Protein AF-A0A947A0Z6-F1 (afdb_monomer_lite)

Sequence (98 aa):
VEKSEKVKTARKKDNNGEKRSFNDQKELKRIKNRLSKTEAKITKLEKELKEKDKELAGNYEKTVTKPDFLNNYNVSKKKLEKLMAEWEELQLDLEQIS

Secondary structure (DSSP, 8-state):
--------------HHHHHHHHHHHHHHHHHHHHHHHHHHHHHHHHHHHHHHHHHHHH-HHHHHT-HHHHHHHHHHHHHHHHHHHHHHHHHHHHHHH-

pLDDT: mean 78.91, std 15.51, range [40.53, 94.19]

Foldseek 3Di:
DDDDDDPPPPPPPPVVVVVLVVVLVVVLVVLVVLLVVLVVLLVVLVVVLVVLVVCCVVPVVVQVVDPVNVVVNVVSVVSNVVSVVVNVVSVVVNVVSD

Radius of gyration: 27.47 Å; chains: 1; bounding box: 54×22×94 Å

Structure (mmCIF, N/CA/C/O backbone):
data_AF-A0A947A0Z6-F1
#
_entry.id   AF-A0A947A0Z6-F1
#
loop_
_atom_site.group_PDB
_atom_site.id
_atom_site.type_symbol
_atom_site.label_atom_id
_atom_site.label_alt_id
_atom_site.label_comp_id
_atom_site.label_asym_id
_atom_site.label_entity_id
_atom_site.label_seq_id
_atom_site.pdbx_PDB_ins_code
_atom_site.Cartn_x
_atom_site.Cartn_y
_atom_site.Cartn_z
_atom_site.occupancy
_atom_site.B_iso_or_equiv
_atom_site.auth_seq_id
_atom_site.auth_comp_id
_atom_site.auth_asym_id
_atom_site.auth_atom_id
_atom_site.pdbx_PDB_model_num
ATOM 1 N N . VAL A 1 1 ? -34.842 -0.110 70.008 1.00 44.66 1 VAL A N 1
ATOM 2 C CA . VAL A 1 1 ? -35.187 -0.558 68.641 1.00 44.66 1 VAL A CA 1
ATOM 3 C C . VAL A 1 1 ? -35.481 0.690 67.843 1.00 44.66 1 VAL A C 1
ATOM 5 O O . VAL A 1 1 ? -36.575 1.205 67.972 1.00 44.66 1 VAL A O 1
ATOM 8 N N . GLU A 1 2 ? -34.518 1.211 67.089 1.00 40.53 2 GLU A N 1
ATOM 9 C CA . GLU A 1 2 ? -34.790 2.274 66.118 1.00 40.53 2 GLU A CA 1
ATOM 10 C C . GLU A 1 2 ? -34.031 1.970 64.834 1.00 40.53 2 GLU A C 1
ATOM 12 O O . GLU A 1 2 ? -32.836 1.670 64.826 1.00 40.53 2 GLU A O 1
ATOM 17 N N . LYS A 1 3 ? -34.816 1.919 63.766 1.00 51.47 3 LYS A N 1
ATOM 18 C CA . LYS A 1 3 ? -34.505 1.423 62.439 1.00 51.47 3 LYS A CA 1
ATOM 19 C C . LYS A 1 3 ? -34.856 2.568 61.501 1.00 51.47 3 LYS A C 1
ATOM 21 O O . LYS A 1 3 ? -36.024 2.913 61.394 1.00 51.47 3 LYS A O 1
ATOM 26 N N . SER A 1 4 ? -33.859 3.147 60.846 1.00 49.84 4 SER A N 1
ATOM 27 C CA . SER A 1 4 ? -34.068 4.115 59.765 1.00 49.84 4 SER A CA 1
ATOM 28 C C . SER A 1 4 ? -32.881 4.085 58.800 1.00 49.84 4 SER A C 1
ATOM 30 O O . SER A 1 4 ? -31.899 4.813 58.887 1.00 49.84 4 SER A O 1
ATOM 32 N N . GLU A 1 5 ? -32.964 3.090 57.919 1.00 49.31 5 GLU A N 1
ATOM 33 C CA . GLU A 1 5 ? -32.939 3.276 56.467 1.00 49.31 5 GLU A CA 1
ATOM 34 C C . GLU A 1 5 ? -31.859 4.205 55.882 1.00 49.31 5 GLU A C 1
ATOM 36 O O . GLU A 1 5 ? -32.105 5.319 55.425 1.00 49.31 5 GLU A O 1
ATOM 41 N N . LYS A 1 6 ? -30.631 3.677 55.782 1.00 50.47 6 LYS A N 1
ATOM 42 C CA . LYS A 1 6 ? -29.654 4.162 54.798 1.00 50.47 6 LYS A CA 1
ATOM 43 C C . LYS A 1 6 ? -30.140 3.787 53.399 1.00 50.47 6 LYS A C 1
ATOM 45 O O . LYS A 1 6 ? -29.876 2.680 52.924 1.00 50.47 6 LYS A O 1
ATOM 50 N N . VAL A 1 7 ? -30.796 4.736 52.737 1.00 47.62 7 VAL A N 1
ATOM 51 C CA . VAL A 1 7 ? -31.012 4.757 51.286 1.00 47.62 7 VAL A CA 1
ATOM 52 C C . VAL A 1 7 ? -29.639 4.737 50.608 1.00 47.62 7 VAL A C 1
ATOM 54 O O . VAL A 1 7 ? -28.995 5.760 50.386 1.00 47.62 7 VAL A O 1
ATOM 57 N N . LYS A 1 8 ? -29.136 3.531 50.328 1.00 48.09 8 LYS A N 1
ATOM 58 C CA . LYS A 1 8 ? -28.001 3.321 49.432 1.00 48.09 8 LYS A CA 1
ATOM 59 C C . LYS A 1 8 ? -28.519 3.527 48.019 1.00 48.09 8 LYS A C 1
ATOM 61 O O . LYS A 1 8 ? -28.980 2.589 47.375 1.00 48.09 8 LYS A O 1
ATOM 66 N N . THR A 1 9 ? -28.434 4.764 47.548 1.00 45.47 9 THR A N 1
ATOM 67 C CA . THR A 1 9 ? -28.544 5.106 46.133 1.00 45.47 9 THR A CA 1
ATOM 68 C C . THR A 1 9 ? -27.458 4.333 45.390 1.00 45.47 9 THR A C 1
ATOM 70 O O . THR A 1 9 ? -26.304 4.757 45.309 1.00 45.47 9 THR A O 1
ATOM 73 N N . ALA A 1 10 ? -27.813 3.150 44.893 1.00 48.75 10 ALA A N 1
ATOM 74 C CA . ALA A 1 10 ? -27.004 2.380 43.972 1.00 48.75 10 ALA A CA 1
ATOM 75 C C . ALA A 1 10 ? -26.937 3.168 42.659 1.00 48.75 10 ALA A C 1
ATOM 77 O O . ALA A 1 10 ? -27.708 2.937 41.730 1.00 48.75 10 ALA A O 1
ATOM 78 N N . ARG A 1 11 ? -26.013 4.134 42.592 1.00 50.88 11 ARG A N 1
ATOM 79 C CA . ARG A 1 11 ? -25.493 4.637 41.323 1.00 50.88 11 ARG A CA 1
ATOM 80 C C . ARG A 1 11 ? -24.919 3.419 40.609 1.00 50.88 11 ARG A C 1
ATOM 82 O O . ARG A 1 11 ? -23.802 2.997 40.903 1.00 50.88 11 ARG A O 1
ATOM 89 N N . LYS A 1 12 ? -25.701 2.825 39.704 1.00 51.22 12 LYS A N 1
ATOM 90 C CA . LYS A 1 12 ? -25.173 1.981 38.635 1.00 51.22 12 LYS A CA 1
ATOM 91 C C . LYS A 1 12 ? -24.188 2.866 37.880 1.00 51.22 12 LYS A C 1
ATOM 93 O O . LYS A 1 12 ? -24.583 3.683 37.058 1.00 51.22 12 LYS A O 1
ATOM 98 N N . LYS A 1 13 ? -22.916 2.784 38.265 1.00 53.06 13 LYS A N 1
ATOM 99 C CA . LYS A 1 13 ? -21.812 3.341 37.498 1.00 53.06 13 LYS A CA 1
ATOM 100 C C . LYS A 1 13 ? -21.881 2.603 36.171 1.00 53.06 13 LYS A C 1
ATOM 102 O O . LYS A 1 13 ? -21.771 1.376 36.148 1.00 53.06 13 LYS A O 1
ATOM 107 N N . ASP A 1 14 ? -22.229 3.331 35.124 1.00 51.28 14 ASP A N 1
ATOM 108 C CA . ASP A 1 14 ? -22.423 2.799 33.787 1.00 51.28 14 ASP A CA 1
ATOM 109 C C . ASP A 1 14 ? -21.053 2.374 33.234 1.00 51.28 14 ASP A C 1
ATOM 111 O O . ASP A 1 14 ? -20.404 3.071 32.462 1.00 51.28 14 ASP A O 1
ATOM 115 N N . ASN A 1 15 ? -20.565 1.220 33.701 1.00 55.53 15 ASN A N 1
ATOM 116 C CA . ASN A 1 15 ? -19.297 0.609 33.295 1.00 55.53 15 ASN A CA 1
ATOM 117 C C . ASN A 1 15 ? -19.301 0.215 31.804 1.00 55.53 15 ASN A C 1
ATOM 119 O O . ASN A 1 15 ? -18.331 -0.359 31.311 1.00 55.53 15 ASN A O 1
ATOM 123 N N . ASN A 1 16 ? -20.409 0.441 31.093 1.00 55.78 16 ASN A N 1
ATOM 124 C CA . ASN A 1 16 ? -20.559 0.118 29.685 1.00 55.78 16 ASN A CA 1
ATOM 125 C C . ASN A 1 16 ? -19.922 1.194 28.787 1.00 55.78 16 ASN A C 1
ATOM 127 O O . ASN A 1 16 ? -19.337 0.856 27.760 1.00 55.78 16 ASN A O 1
ATOM 131 N N . GLY A 1 17 ? -19.962 2.469 29.199 1.00 58.03 17 GLY A N 1
ATOM 132 C CA . GLY A 1 17 ? -19.335 3.578 28.466 1.00 58.03 17 GLY A CA 1
ATOM 133 C C . GLY A 1 17 ? -17.802 3.508 28.459 1.00 58.03 17 GLY A C 1
ATOM 134 O O . GLY A 1 17 ? -17.183 3.626 27.404 1.00 58.03 17 GLY A O 1
ATOM 135 N N . GLU A 1 18 ? -17.184 3.217 29.611 1.00 59.69 18 GLU A N 1
ATOM 136 C CA . GLU A 1 18 ? -15.721 3.058 29.727 1.00 59.69 18 GLU A CA 1
ATOM 137 C C . GLU A 1 18 ? -15.203 1.836 28.948 1.00 59.69 18 GLU A C 1
ATOM 139 O O . GLU A 1 18 ? -14.143 1.895 28.323 1.00 59.69 18 GLU A O 1
ATOM 144 N N . LYS A 1 19 ? -15.963 0.730 28.929 1.00 60.38 19 LYS A N 1
ATOM 145 C CA . LYS A 1 19 ? -15.594 -0.480 28.174 1.00 60.38 19 LYS A CA 1
ATOM 146 C C . LYS A 1 19 ? -15.693 -0.293 26.663 1.00 60.38 19 LYS A C 1
ATOM 148 O O . LYS A 1 19 ? -14.826 -0.804 25.959 1.00 60.38 19 LYS A O 1
ATOM 153 N N . ARG A 1 20 ? -16.712 0.426 26.171 1.00 61.19 20 ARG A N 1
ATOM 154 C CA . ARG A 1 20 ? -16.817 0.785 24.745 1.00 61.19 20 ARG A CA 1
ATOM 155 C C . ARG A 1 20 ? -15.627 1.643 24.326 1.00 61.19 20 ARG A C 1
ATOM 1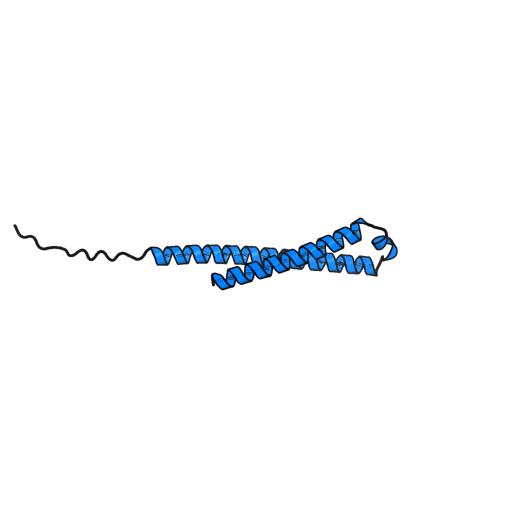57 O O . ARG A 1 20 ? -14.875 1.224 23.460 1.00 61.19 20 ARG A O 1
ATOM 164 N N . SER A 1 21 ? -15.342 2.709 25.077 1.00 69.00 21 SER A N 1
ATOM 165 C CA . SER A 1 21 ? -14.206 3.596 24.792 1.00 69.00 21 SER A CA 1
ATOM 166 C C . SER A 1 21 ? -12.857 2.862 24.723 1.00 69.00 21 SER A C 1
ATOM 168 O O . SER A 1 21 ? -12.050 3.131 23.834 1.00 69.00 21 SER A O 1
ATOM 170 N N . PHE A 1 22 ? -12.609 1.894 25.614 1.00 71.19 22 PHE A N 1
ATOM 171 C CA . PHE A 1 22 ? -11.378 1.099 25.571 1.00 71.19 22 PHE A CA 1
ATOM 172 C C . PHE A 1 22 ? -11.304 0.175 24.345 1.00 71.19 22 PHE A C 1
ATOM 174 O O . PHE A 1 22 ? -10.231 0.003 23.758 1.00 71.19 22 PHE A O 1
ATOM 181 N N . ASN A 1 23 ? -12.429 -0.429 23.959 1.00 77.69 23 ASN A N 1
ATOM 182 C CA . ASN A 1 23 ? -12.485 -1.326 22.809 1.00 77.69 23 ASN A CA 1
ATOM 183 C C . ASN A 1 23 ? -12.300 -0.550 21.495 1.00 77.69 23 ASN A C 1
ATOM 185 O O . ASN A 1 23 ? -11.506 -0.962 20.650 1.00 77.69 23 ASN A O 1
ATOM 189 N N . ASP A 1 24 ? -12.920 0.625 21.390 1.00 78.38 24 ASP A N 1
ATOM 190 C CA . ASP A 1 24 ? -12.816 1.513 20.229 1.00 78.38 24 ASP A CA 1
ATOM 191 C C . ASP A 1 24 ? -11.380 2.047 20.077 1.00 78.38 24 ASP A C 1
ATOM 193 O O . ASP A 1 24 ? -10.796 2.008 18.995 1.00 78.38 24 ASP A O 1
ATOM 197 N N . GLN A 1 25 ? -10.722 2.425 21.182 1.00 83.00 25 GLN A N 1
ATOM 198 C CA . GLN A 1 25 ? -9.303 2.808 21.167 1.00 83.00 25 GLN A CA 1
ATOM 199 C C . GLN A 1 25 ? -8.377 1.676 20.703 1.00 83.00 25 GLN A C 1
ATOM 201 O O . GLN A 1 25 ? -7.353 1.928 20.054 1.00 83.00 25 GLN A O 1
ATOM 206 N N . LYS A 1 26 ? -8.695 0.426 21.058 1.00 86.06 26 LYS A N 1
ATOM 207 C CA . LYS A 1 26 ? -7.908 -0.741 20.654 1.00 86.06 26 LYS A CA 1
ATOM 208 C C . LYS A 1 26 ? -8.073 -1.026 19.162 1.00 86.06 26 LYS A C 1
ATOM 210 O O . LYS A 1 26 ? -7.060 -1.244 18.491 1.00 86.06 26 LYS A O 1
ATOM 215 N N . GLU A 1 27 ? -9.299 -0.988 18.644 1.00 86.62 27 GLU A N 1
ATOM 216 C CA . GLU A 1 27 ? -9.556 -1.167 17.211 1.00 86.62 27 GLU A CA 1
ATOM 217 C C . GLU A 1 27 ? -8.961 -0.017 16.384 1.00 86.62 27 GLU A C 1
ATOM 219 O O . GLU A 1 27 ? -8.241 -0.287 15.424 1.00 86.62 27 GLU A O 1
ATOM 224 N N . LEU A 1 28 ? -9.075 1.242 16.825 1.00 87.06 28 LEU A N 1
ATOM 225 C CA . LEU A 1 28 ? -8.406 2.380 16.173 1.00 87.06 28 LEU A CA 1
ATOM 226 C C . LEU A 1 28 ? -6.887 2.193 16.084 1.00 87.06 28 LEU A C 1
ATOM 228 O O . LEU A 1 28 ? -6.289 2.416 15.030 1.00 87.06 28 LEU A O 1
ATOM 232 N N . LYS A 1 29 ? -6.234 1.754 17.170 1.00 88.88 29 LYS A N 1
ATOM 233 C CA . LYS A 1 29 ? -4.790 1.451 17.141 1.00 88.88 29 LYS A CA 1
ATOM 234 C C . LYS A 1 29 ? -4.473 0.314 16.177 1.00 88.88 29 LYS A C 1
ATOM 236 O O . LYS A 1 29 ? -3.455 0.361 15.488 1.00 88.88 29 LYS A O 1
ATOM 241 N N . ARG A 1 30 ? -5.315 -0.718 16.132 1.00 90.50 30 ARG A N 1
ATOM 242 C CA . ARG A 1 30 ? -5.134 -1.859 15.232 1.00 90.50 30 ARG A CA 1
ATOM 243 C C . ARG A 1 30 ? -5.248 -1.436 13.770 1.00 90.50 30 ARG A C 1
ATOM 245 O O . ARG A 1 30 ? -4.365 -1.803 12.995 1.00 90.50 30 ARG A O 1
ATOM 252 N N . ILE A 1 31 ? -6.275 -0.667 13.413 1.00 89.75 31 ILE A N 1
ATOM 253 C CA . ILE A 1 31 ? -6.487 -0.167 12.051 1.00 89.75 31 ILE A CA 1
ATOM 254 C C . ILE A 1 31 ? -5.335 0.749 11.652 1.00 89.75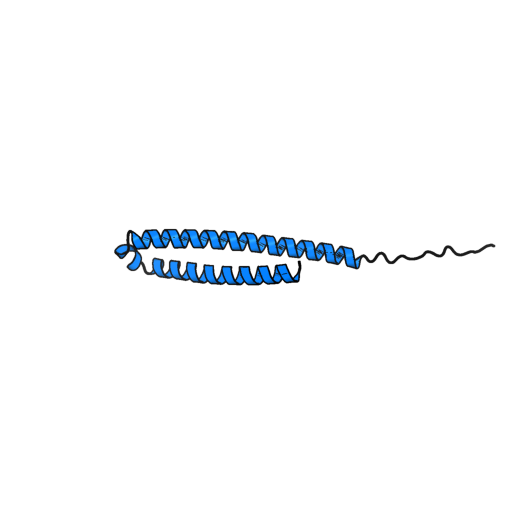 31 ILE A C 1
ATOM 256 O O . ILE A 1 31 ? -4.674 0.456 10.663 1.00 89.75 31 ILE A O 1
ATOM 260 N N . LYS A 1 32 ? -4.975 1.743 12.475 1.00 90.12 32 LYS A N 1
ATOM 261 C CA . LYS A 1 32 ? -3.813 2.618 12.218 1.00 90.12 32 LYS A CA 1
ATOM 262 C C . LYS A 1 32 ? -2.52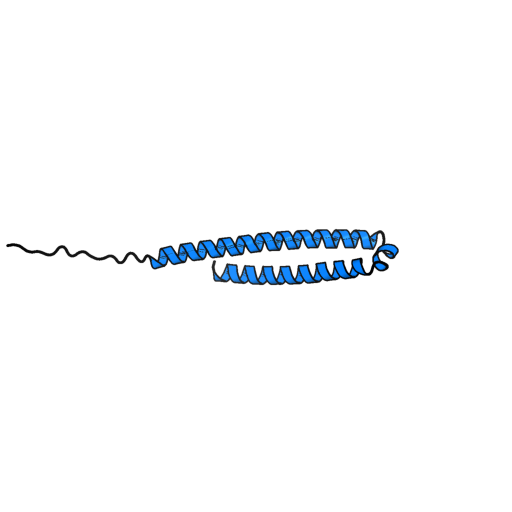0 1.829 12.003 1.00 90.12 32 LYS A C 1
ATOM 264 O O . LYS A 1 32 ? -1.792 2.080 11.050 1.00 90.12 32 LYS A O 1
ATOM 269 N N . ASN A 1 33 ? -2.260 0.812 12.828 1.00 92.69 33 ASN A N 1
ATOM 270 C CA . ASN A 1 33 ? -1.094 -0.056 12.655 1.00 92.69 33 ASN A CA 1
ATOM 271 C C . ASN A 1 33 ? -1.135 -0.864 11.349 1.00 92.69 33 ASN A C 1
ATOM 273 O O . ASN A 1 33 ? -0.083 -1.124 10.762 1.00 92.69 33 ASN A O 1
ATOM 277 N N . ARG A 1 34 ? -2.316 -1.322 10.909 1.00 92.06 34 ARG A N 1
ATOM 278 C CA . ARG A 1 34 ? -2.472 -1.987 9.605 1.00 92.06 34 ARG A CA 1
ATOM 279 C C . ARG A 1 34 ? -2.240 -0.994 8.472 1.00 92.06 34 ARG A C 1
ATOM 281 O O . ARG A 1 34 ? -1.465 -1.310 7.580 1.00 92.06 34 ARG A O 1
ATOM 288 N N . LEU A 1 35 ? -2.814 0.197 8.574 1.00 91.88 35 LEU A N 1
ATOM 289 C CA . LEU A 1 35 ? -2.716 1.280 7.602 1.00 91.88 35 LEU A CA 1
ATOM 290 C C . LEU A 1 35 ? -1.247 1.674 7.375 1.00 91.88 35 LEU A C 1
ATOM 292 O O . LEU A 1 35 ? -0.757 1.543 6.257 1.00 91.88 35 LEU A O 1
ATOM 296 N N . SER A 1 36 ? -0.479 1.930 8.442 1.00 92.69 36 SER A N 1
ATOM 297 C CA . SER A 1 36 ? 0.965 2.205 8.332 1.00 92.69 36 SER A CA 1
ATOM 298 C C . SER A 1 36 ? 1.767 1.045 7.722 1.00 92.69 36 SER A C 1
ATOM 300 O O . SER A 1 36 ? 2.730 1.261 6.985 1.00 92.69 36 SER A O 1
ATOM 302 N N . LYS A 1 37 ? 1.398 -0.214 8.004 1.00 93.50 37 LYS A N 1
ATOM 303 C CA . LYS A 1 37 ? 2.043 -1.382 7.373 1.00 93.50 37 LYS A CA 1
ATOM 304 C C . LYS A 1 37 ? 1.699 -1.481 5.888 1.00 93.50 37 LYS A C 1
ATOM 306 O O . LYS A 1 37 ? 2.559 -1.882 5.104 1.00 93.50 37 LYS A O 1
ATOM 311 N N . THR A 1 38 ? 0.458 -1.186 5.516 1.00 93.06 38 THR A N 1
ATOM 312 C CA . THR A 1 38 ? -0.013 -1.186 4.129 1.00 93.06 38 THR A CA 1
ATOM 313 C C . THR A 1 38 ? 0.685 -0.085 3.338 1.00 93.06 38 THR A C 1
ATOM 315 O O . THR A 1 38 ? 1.278 -0.390 2.307 1.00 93.06 38 THR A O 1
ATOM 318 N N . GLU A 1 39 ? 0.768 1.131 3.877 1.00 92.06 39 GLU A N 1
ATOM 319 C CA . GLU A 1 39 ? 1.526 2.248 3.296 1.00 92.06 39 GLU A CA 1
ATOM 320 C C . GLU A 1 39 ? 3.001 1.890 3.085 1.00 92.06 39 GLU A C 1
ATOM 322 O O . GLU A 1 39 ? 3.525 2.024 1.981 1.00 92.06 39 GLU A O 1
ATOM 327 N N . ALA A 1 40 ? 3.667 1.323 4.098 1.00 94.06 40 ALA A N 1
ATOM 328 C CA . ALA A 1 40 ? 5.060 0.898 3.964 1.00 94.06 40 ALA A CA 1
ATOM 329 C C . ALA A 1 40 ? 5.259 -0.153 2.853 1.00 94.06 40 ALA A C 1
ATOM 331 O O . ALA A 1 40 ? 6.269 -0.132 2.141 1.00 94.06 40 ALA A O 1
ATOM 332 N N . LYS A 1 41 ? 4.304 -1.080 2.684 1.00 92.81 41 LYS A N 1
ATOM 333 C CA . LYS A 1 41 ? 4.334 -2.068 1.593 1.00 92.81 41 LYS A CA 1
ATOM 334 C C . LYS A 1 41 ? 4.100 -1.417 0.231 1.00 92.81 41 LYS A C 1
ATOM 336 O O . LYS A 1 41 ? 4.792 -1.795 -0.712 1.00 92.81 41 LYS A O 1
ATOM 341 N N . ILE A 1 42 ? 3.167 -0.468 0.136 1.00 92.06 42 ILE A N 1
ATOM 342 C CA . ILE A 1 42 ? 2.894 0.315 -1.077 1.00 92.06 42 ILE A CA 1
ATOM 343 C C . ILE A 1 42 ? 4.170 1.040 -1.507 1.00 92.06 42 ILE A C 1
ATOM 345 O O . ILE A 1 42 ? 4.680 0.766 -2.590 1.00 92.06 42 ILE A O 1
ATOM 349 N N . THR A 1 43 ? 4.780 1.833 -0.621 1.00 93.00 43 THR A N 1
ATOM 350 C CA . THR A 1 43 ? 6.015 2.573 -0.930 1.00 93.00 43 THR A CA 1
ATOM 351 C C . THR A 1 43 ? 7.161 1.649 -1.348 1.00 93.00 43 THR A C 1
ATOM 353 O O . THR A 1 43 ? 7.964 1.990 -2.220 1.00 93.00 43 THR A O 1
ATOM 356 N N . LYS A 1 44 ? 7.272 0.462 -0.736 1.00 92.56 44 LYS A N 1
ATOM 357 C CA . LYS A 1 44 ? 8.279 -0.529 -1.139 1.00 92.56 44 LYS A CA 1
ATOM 358 C C . LYS A 1 44 ? 8.022 -1.045 -2.559 1.00 92.56 44 LYS A C 1
ATOM 360 O O . LYS A 1 44 ? 8.959 -1.102 -3.348 1.00 92.56 44 LYS A O 1
ATOM 365 N N . LEU A 1 45 ? 6.776 -1.389 -2.887 1.00 92.38 45 LEU A N 1
ATOM 366 C CA . LEU A 1 45 ? 6.406 -1.861 -4.224 1.00 92.38 45 LEU A CA 1
ATOM 367 C C . LEU A 1 45 ? 6.578 -0.783 -5.290 1.00 92.38 45 LEU A C 1
ATOM 369 O O . LEU A 1 45 ? 7.049 -1.094 -6.377 1.00 92.38 45 LEU A O 1
ATOM 373 N N . GLU A 1 46 ? 6.257 0.472 -4.985 1.00 90.56 46 GLU A N 1
ATOM 374 C CA . GLU A 1 46 ? 6.493 1.596 -5.896 1.00 90.56 46 GLU A CA 1
ATOM 375 C C . GLU A 1 46 ? 7.982 1.771 -6.202 1.00 90.56 46 GLU A C 1
ATOM 377 O O . GLU A 1 46 ? 8.360 1.969 -7.357 1.00 90.56 46 GLU A O 1
ATOM 382 N N . LYS A 1 47 ? 8.849 1.640 -5.189 1.00 91.06 47 LYS A N 1
ATOM 383 C CA . LYS A 1 47 ? 10.304 1.660 -5.393 1.00 91.06 47 LYS A CA 1
ATOM 384 C C . LYS A 1 47 ? 10.773 0.487 -6.249 1.00 91.06 47 LYS A C 1
ATOM 386 O O . LYS A 1 47 ? 11.524 0.713 -7.191 1.00 91.06 47 LYS A O 1
ATOM 391 N N . GLU A 1 48 ? 10.308 -0.729 -5.962 1.00 88.50 48 GLU A N 1
ATOM 392 C CA . GLU A 1 48 ? 10.644 -1.921 -6.753 1.00 88.50 48 GLU A CA 1
ATOM 393 C C . GLU A 1 48 ? 10.173 -1.790 -8.211 1.00 88.50 48 GLU A C 1
ATOM 395 O O . GLU A 1 48 ? 10.907 -2.154 -9.128 1.00 88.50 48 GLU A O 1
ATOM 400 N N . LEU A 1 49 ? 8.971 -1.253 -8.447 1.00 87.94 49 LEU A N 1
ATOM 401 C CA . LEU A 1 49 ? 8.458 -0.995 -9.795 1.00 87.94 49 LEU A CA 1
ATOM 402 C C . LEU A 1 49 ? 9.304 0.056 -10.512 1.00 87.94 49 LEU A C 1
ATOM 404 O O . LEU A 1 49 ? 9.703 -0.174 -11.648 1.00 87.94 49 LEU A O 1
ATOM 408 N N . LYS A 1 50 ? 9.651 1.156 -9.837 1.00 88.81 50 LYS A N 1
ATOM 409 C CA . LYS A 1 50 ? 10.496 2.216 -10.403 1.00 88.81 50 LYS A CA 1
ATOM 410 C C . LYS A 1 50 ? 11.907 1.727 -10.736 1.00 88.81 50 LYS A C 1
ATOM 412 O O . LYS A 1 50 ? 12.489 2.144 -11.736 1.00 88.81 50 LYS A O 1
ATOM 417 N N . GLU A 1 51 ? 12.471 0.862 -9.901 1.00 87.38 51 GLU A N 1
ATOM 418 C CA . GLU A 1 51 ? 13.776 0.246 -10.145 1.00 87.38 51 GLU A CA 1
ATOM 419 C C . GLU A 1 51 ? 13.723 -0.701 -11.347 1.00 87.38 51 GLU A C 1
ATOM 421 O O . GLU A 1 51 ? 14.571 -0.604 -12.235 1.00 87.38 51 GLU A O 1
ATOM 426 N N . LYS A 1 52 ? 12.667 -1.519 -11.447 1.00 83.88 52 LYS A N 1
ATOM 427 C CA . LYS A 1 52 ? 12.421 -2.351 -12.630 1.00 83.88 52 LYS A CA 1
ATOM 428 C C . LYS A 1 52 ? 12.182 -1.524 -13.890 1.00 83.88 52 LYS A C 1
ATOM 430 O O . LYS A 1 52 ? 12.729 -1.869 -14.927 1.00 83.88 52 LYS A O 1
ATOM 435 N N . ASP A 1 53 ? 11.438 -0.424 -13.823 1.00 84.88 53 ASP A N 1
ATOM 436 C CA . ASP A 1 53 ? 11.235 0.467 -14.974 1.00 84.88 53 ASP A CA 1
ATOM 437 C C . ASP A 1 53 ? 12.571 1.065 -15.448 1.00 84.88 53 ASP A C 1
ATOM 439 O O . ASP A 1 53 ? 12.823 1.167 -16.649 1.00 84.88 53 ASP A O 1
ATOM 443 N N . LYS A 1 54 ? 13.475 1.397 -14.517 1.00 85.75 54 LYS A N 1
ATOM 444 C CA . LYS A 1 54 ? 14.826 1.871 -14.843 1.00 85.75 54 LYS A CA 1
ATOM 445 C C . LYS A 1 54 ? 15.690 0.772 -15.474 1.00 85.75 54 LYS A C 1
ATOM 447 O O . LYS A 1 54 ? 16.402 1.047 -16.440 1.00 85.75 54 LYS A O 1
ATOM 452 N N . GLU A 1 55 ? 15.625 -0.457 -14.961 1.00 83.06 55 GLU A N 1
ATOM 453 C CA . GLU A 1 55 ? 16.278 -1.619 -15.582 1.00 83.06 55 GLU A CA 1
ATOM 454 C C . GLU A 1 55 ? 15.727 -1.908 -16.982 1.00 83.06 55 GLU A C 1
ATOM 456 O O . GLU A 1 55 ? 16.504 -2.173 -17.900 1.00 83.06 55 GLU A O 1
ATOM 461 N N . LEU A 1 56 ? 14.407 -1.813 -17.161 1.00 81.75 56 LEU A N 1
ATOM 462 C CA . LEU A 1 56 ? 13.732 -2.008 -18.442 1.00 81.75 56 LEU A CA 1
ATOM 463 C C . LEU A 1 56 ? 14.168 -0.941 -19.457 1.00 81.75 56 LEU A C 1
ATOM 465 O O . LEU A 1 56 ? 14.468 -1.275 -20.599 1.00 81.75 56 LEU A O 1
ATOM 469 N N . ALA A 1 57 ? 14.262 0.325 -19.039 1.00 81.69 57 ALA A N 1
ATOM 470 C CA . ALA A 1 57 ? 14.701 1.423 -19.900 1.00 81.69 57 ALA A CA 1
ATOM 471 C C . ALA A 1 57 ? 16.181 1.310 -20.309 1.00 81.69 57 ALA A C 1
ATOM 473 O O . ALA A 1 57 ? 16.537 1.674 -21.427 1.00 81.69 57 ALA A O 1
ATOM 474 N N . GLY A 1 58 ? 17.046 0.807 -19.420 1.00 79.62 58 GLY A N 1
ATOM 475 C CA . GLY A 1 58 ? 18.481 0.660 -19.690 1.00 79.62 58 GLY A CA 1
ATOM 476 C C . GLY A 1 58 ? 18.873 -0.640 -20.402 1.00 79.62 58 GLY A C 1
ATOM 477 O O . GLY A 1 58 ? 19.877 -0.665 -21.104 1.00 79.62 58 GLY A O 1
ATOM 478 N N . ASN A 1 59 ? 18.105 -1.719 -20.223 1.00 77.69 59 ASN A N 1
ATOM 479 C CA . ASN A 1 59 ? 18.434 -3.067 -20.701 1.00 77.69 59 ASN A CA 1
ATOM 480 C C . ASN A 1 59 ? 17.205 -3.780 -21.298 1.00 77.69 59 ASN A C 1
ATOM 482 O O . ASN A 1 59 ? 16.951 -4.951 -20.998 1.00 77.69 59 ASN A O 1
ATOM 486 N N . TYR A 1 60 ? 16.441 -3.085 -22.144 1.00 72.06 60 TYR A N 1
ATOM 487 C CA . TYR A 1 60 ? 15.183 -3.572 -22.726 1.00 72.06 60 TYR A CA 1
ATOM 488 C C . TYR A 1 60 ? 15.307 -4.969 -23.363 1.00 72.06 60 TYR A C 1
ATOM 490 O O . TYR A 1 60 ? 14.561 -5.879 -23.012 1.00 72.06 60 TYR A O 1
ATOM 498 N N . GLU A 1 61 ? 16.319 -5.203 -24.208 1.00 69.38 61 GLU A N 1
ATOM 499 C CA . GLU A 1 61 ? 16.518 -6.505 -24.872 1.00 69.38 61 GLU A CA 1
ATOM 500 C C . GLU A 1 61 ? 16.757 -7.669 -23.894 1.00 69.38 61 GLU A C 1
ATOM 502 O O . GLU A 1 61 ? 16.273 -8.781 -24.111 1.00 69.38 61 GLU A O 1
ATOM 507 N N . LYS A 1 62 ? 17.472 -7.429 -22.787 1.00 69.94 62 LYS A N 1
ATOM 508 C CA . LYS A 1 62 ? 17.808 -8.460 -21.783 1.00 69.94 62 LYS A CA 1
ATOM 509 C C . LYS A 1 62 ? 16.713 -8.679 -20.741 1.00 69.94 62 LYS A C 1
ATOM 511 O O . LYS A 1 62 ? 16.718 -9.694 -20.046 1.00 69.94 62 LYS A O 1
ATOM 516 N N . THR A 1 63 ? 15.829 -7.704 -20.571 1.00 69.50 63 THR A N 1
ATOM 517 C CA . THR A 1 63 ? 14.734 -7.744 -19.593 1.00 69.50 63 THR A CA 1
ATOM 518 C C . THR A 1 63 ? 13.457 -8.288 -20.225 1.00 69.50 63 THR A C 1
ATOM 520 O O . THR A 1 63 ? 12.795 -9.117 -19.606 1.00 69.50 63 THR A O 1
ATOM 523 N N . VAL A 1 64 ? 13.166 -7.942 -21.485 1.00 71.00 64 VAL A N 1
ATOM 524 C CA . VAL A 1 64 ? 12.039 -8.498 -22.262 1.00 71.00 64 VAL A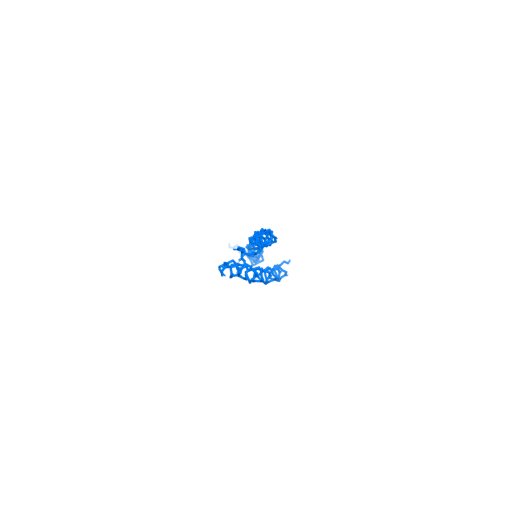 CA 1
ATOM 525 C C . VAL A 1 64 ? 12.215 -9.990 -22.557 1.00 71.00 64 VAL A C 1
ATOM 527 O O . VAL A 1 64 ? 11.238 -10.730 -22.608 1.00 71.00 64 VAL A O 1
ATOM 530 N N . THR A 1 65 ? 13.456 -10.463 -22.683 1.00 72.00 65 THR A N 1
ATOM 531 C CA . THR A 1 65 ? 13.769 -11.892 -22.866 1.00 72.00 65 THR A CA 1
ATOM 532 C C . THR A 1 65 ? 13.655 -12.719 -21.582 1.00 72.00 65 THR A C 1
ATOM 534 O O . THR A 1 65 ? 13.697 -13.946 -21.651 1.00 72.00 65 THR A O 1
ATOM 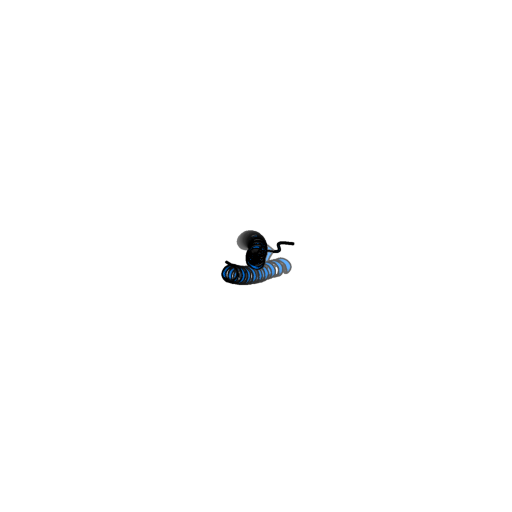537 N N . LYS A 1 66 ? 13.478 -12.088 -20.411 1.00 73.69 66 LYS A N 1
ATOM 538 C CA . LYS A 1 66 ? 13.267 -12.782 -19.134 1.00 73.69 66 LYS A CA 1
ATOM 539 C C . LYS A 1 66 ? 11.767 -12.897 -18.836 1.00 73.69 66 LYS A C 1
ATOM 541 O O . LYS A 1 66 ? 11.172 -11.922 -18.371 1.00 73.69 66 LYS A O 1
ATOM 546 N N . PRO A 1 67 ? 11.145 -14.076 -19.015 1.00 73.38 67 PRO A N 1
ATOM 547 C CA . PRO A 1 67 ? 9.717 -14.258 -18.735 1.00 73.38 67 PRO A CA 1
ATOM 548 C C . PRO A 1 67 ? 9.359 -13.955 -17.269 1.00 73.38 67 PRO A C 1
ATOM 550 O O . PRO A 1 67 ? 8.296 -13.399 -16.985 1.00 73.38 67 PRO A O 1
ATOM 553 N N . ASP A 1 68 ? 10.282 -14.210 -16.339 1.00 78.25 68 ASP A N 1
ATOM 554 C CA . ASP A 1 68 ? 10.095 -13.912 -14.915 1.00 78.25 68 ASP A CA 1
ATOM 555 C C . ASP A 1 68 ? 10.071 -12.413 -14.600 1.00 78.25 68 ASP A C 1
ATOM 557 O O . ASP A 1 68 ? 9.486 -12.002 -13.597 1.00 78.25 68 ASP A O 1
ATOM 561 N N . PHE A 1 69 ? 10.676 -11.571 -15.444 1.00 80.44 69 PHE A N 1
ATOM 562 C CA . PHE A 1 69 ? 10.734 -10.129 -15.209 1.00 80.44 69 PHE A CA 1
ATOM 563 C C . PHE A 1 69 ? 9.352 -9.491 -15.374 1.00 80.44 69 PHE A C 1
ATOM 565 O O . PHE A 1 69 ? 8.854 -8.837 -14.455 1.00 80.44 69 PHE A O 1
ATOM 572 N N . LEU A 1 70 ? 8.696 -9.756 -16.509 1.00 79.62 70 LEU A N 1
ATOM 573 C CA . LEU A 1 70 ? 7.326 -9.317 -16.786 1.00 79.62 70 LEU A CA 1
ATOM 574 C C . LEU A 1 70 ? 6.328 -9.922 -15.798 1.00 79.62 70 LEU A C 1
ATOM 576 O O . LEU A 1 70 ? 5.439 -9.216 -15.318 1.00 79.62 70 LEU A O 1
ATOM 580 N N . ASN A 1 71 ? 6.490 -11.202 -15.449 1.00 85.69 71 ASN A N 1
ATOM 581 C CA . ASN A 1 71 ? 5.632 -11.837 -14.455 1.00 85.69 71 ASN A CA 1
ATOM 582 C C . ASN A 1 71 ? 5.772 -11.153 -13.087 1.00 85.69 71 ASN A C 1
ATOM 584 O O . ASN A 1 71 ? 4.777 -10.705 -12.520 1.00 85.69 71 ASN A O 1
ATOM 588 N N . ASN A 1 72 ? 6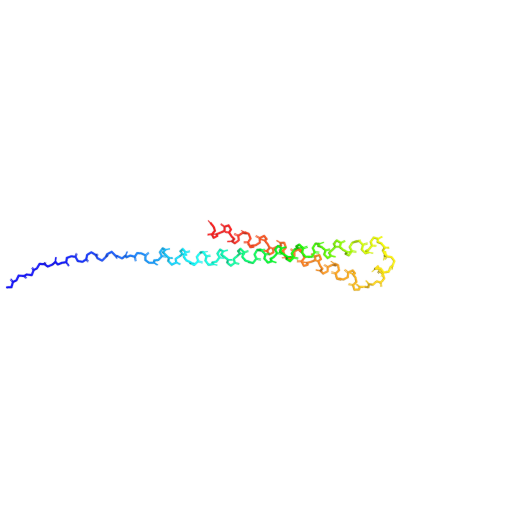.998 -10.962 -12.592 1.00 84.06 72 ASN A N 1
ATOM 589 C CA . ASN A 1 72 ? 7.232 -10.277 -11.321 1.00 84.06 72 ASN A CA 1
ATOM 590 C C . ASN A 1 72 ? 6.759 -8.820 -11.346 1.00 84.06 72 ASN A C 1
ATOM 592 O O . ASN A 1 72 ? 6.286 -8.323 -10.329 1.00 84.06 72 ASN A O 1
ATOM 596 N N . TYR A 1 73 ? 6.889 -8.118 -12.471 1.00 85.25 73 TYR A N 1
ATOM 597 C CA . TYR A 1 73 ? 6.381 -6.754 -12.630 1.00 85.25 73 TYR A CA 1
ATOM 598 C C . TYR A 1 73 ? 4.847 -6.705 -12.550 1.00 85.25 73 TYR A C 1
ATOM 600 O O . TYR A 1 73 ? 4.287 -5.920 -11.783 1.00 85.25 73 TYR A O 1
ATOM 608 N N . ASN A 1 74 ? 4.162 -7.606 -13.258 1.00 85.81 74 ASN A N 1
ATOM 609 C CA . ASN A 1 74 ? 2.704 -7.731 -13.205 1.00 85.81 74 ASN A CA 1
ATOM 610 C C . ASN A 1 74 ? 2.206 -8.173 -11.822 1.00 85.81 74 ASN A C 1
ATOM 612 O O . ASN A 1 74 ? 1.190 -7.669 -11.346 1.00 85.81 74 ASN A O 1
ATOM 616 N N . VAL A 1 75 ? 2.922 -9.075 -11.145 1.00 90.00 75 VAL A N 1
ATOM 617 C CA . VAL A 1 75 ? 2.622 -9.469 -9.760 1.00 90.00 75 VAL A CA 1
ATOM 618 C C . VAL A 1 75 ? 2.780 -8.278 -8.817 1.00 90.00 75 VAL A C 1
ATOM 620 O O . VAL A 1 75 ? 1.895 -8.052 -7.993 1.00 90.00 75 VAL A O 1
ATOM 623 N N . SER A 1 76 ? 3.851 -7.488 -8.949 1.00 88.56 76 SER A N 1
ATOM 624 C CA . SER A 1 76 ? 4.035 -6.258 -8.167 1.00 88.56 76 SER A CA 1
ATOM 625 C C . SER A 1 76 ? 2.898 -5.258 -8.412 1.00 88.56 76 SER A C 1
ATOM 627 O O . SER A 1 76 ? 2.376 -4.718 -7.439 1.00 88.56 76 SER A O 1
ATOM 629 N N . LYS A 1 77 ? 2.447 -5.078 -9.663 1.00 88.81 77 LYS A N 1
ATOM 630 C CA . LYS A 1 77 ? 1.279 -4.237 -9.994 1.00 88.81 77 LYS A CA 1
ATOM 631 C C . LYS A 1 77 ? -0.015 -4.743 -9.355 1.00 88.81 77 LYS A C 1
ATOM 633 O O . LYS A 1 77 ? -0.656 -3.995 -8.627 1.00 88.81 77 LYS A O 1
ATOM 638 N N . LYS A 1 78 ? -0.350 -6.026 -9.521 1.00 92.81 78 LYS A N 1
ATOM 639 C CA . LYS A 1 78 ? -1.536 -6.629 -8.879 1.00 92.81 78 LYS A CA 1
ATOM 640 C C . LYS A 1 78 ? -1.487 -6.519 -7.357 1.00 92.81 78 LYS A C 1
ATOM 642 O O . LYS A 1 78 ? -2.504 -6.337 -6.694 1.00 92.81 78 LYS A O 1
ATOM 647 N N . LYS A 1 79 ? -0.294 -6.657 -6.776 1.00 92.19 79 LYS A N 1
ATOM 648 C CA . LYS A 1 79 ? -0.098 -6.527 -5.332 1.00 92.19 79 LYS A CA 1
ATOM 649 C C . LYS A 1 79 ? -0.281 -5.085 -4.870 1.00 92.19 79 LYS A C 1
ATOM 651 O O . LYS A 1 79 ? -0.847 -4.889 -3.801 1.00 92.19 79 LYS A O 1
ATOM 656 N N . LEU A 1 80 ? 0.168 -4.111 -5.661 1.00 92.06 80 LEU A N 1
ATOM 657 C CA . LEU A 1 80 ? -0.075 -2.695 -5.412 1.00 92.06 80 LEU A CA 1
ATOM 658 C C . LEU A 1 80 ? -1.578 -2.393 -5.444 1.00 92.06 80 LEU A C 1
ATOM 660 O O . LEU A 1 80 ? -2.087 -1.866 -4.465 1.00 92.06 80 LEU A O 1
ATOM 664 N N . GLU A 1 81 ? -2.296 -2.819 -6.487 1.00 93.19 81 GLU A N 1
ATOM 665 C CA . GLU A 1 81 ? -3.759 -2.666 -6.585 1.00 93.19 81 GLU A CA 1
ATOM 666 C C . GLU A 1 81 ? -4.478 -3.266 -5.371 1.00 93.19 81 GLU A C 1
ATOM 668 O O . GLU A 1 81 ? -5.321 -2.620 -4.754 1.00 93.19 81 GLU A O 1
ATOM 673 N N . LYS A 1 82 ? -4.089 -4.480 -4.962 1.00 94.19 82 LYS A N 1
ATOM 674 C CA . LYS A 1 82 ? -4.661 -5.128 -3.778 1.00 94.19 82 LYS A CA 1
ATOM 675 C C . LYS A 1 82 ? -4.384 -4.355 -2.488 1.00 94.19 82 LYS A C 1
ATOM 677 O O . LYS A 1 82 ? -5.251 -4.294 -1.625 1.00 94.19 82 LYS A O 1
ATOM 682 N N . LEU A 1 83 ? -3.181 -3.805 -2.331 1.00 92.69 83 LEU A N 1
ATOM 683 C CA . LEU A 1 83 ? -2.835 -3.011 -1.151 1.00 92.69 83 LEU A CA 1
ATOM 684 C C . LEU A 1 83 ? -3.549 -1.661 -1.142 1.00 92.69 83 LEU A C 1
ATOM 686 O O . LEU A 1 83 ? -3.903 -1.202 -0.066 1.00 92.69 83 LEU A O 1
ATOM 690 N N . MET A 1 84 ? -3.783 -1.055 -2.307 1.00 91.50 84 MET A N 1
ATOM 691 C CA . MET A 1 84 ? -4.587 0.164 -2.433 1.00 91.50 84 MET A CA 1
ATOM 692 C C . MET A 1 84 ? -6.043 -0.095 -2.035 1.00 91.50 84 MET A C 1
ATOM 694 O O . MET A 1 84 ? -6.594 0.672 -1.256 1.00 91.50 84 MET A O 1
ATOM 698 N N . ALA A 1 85 ? -6.628 -1.213 -2.478 1.00 93.88 85 ALA A N 1
ATOM 699 C CA . ALA A 1 85 ? -7.964 -1.624 -2.046 1.00 93.88 85 ALA A CA 1
ATOM 700 C C . ALA A 1 85 ? -8.020 -1.922 -0.534 1.00 93.88 85 ALA A C 1
ATOM 702 O O . ALA A 1 85 ? -8.938 -1.479 0.145 1.00 93.88 85 ALA A O 1
ATOM 703 N N . GLU A 1 86 ? -7.015 -2.620 0.020 1.00 92.50 86 GLU A N 1
ATOM 704 C CA . GLU A 1 86 ? -6.926 -2.840 1.475 1.00 92.50 86 GLU A CA 1
ATOM 705 C C . GLU A 1 86 ? -6.756 -1.514 2.233 1.00 92.50 86 GLU A C 1
ATOM 707 O O . GLU A 1 86 ? -7.284 -1.365 3.328 1.00 92.50 86 GLU A O 1
ATOM 712 N N . TRP A 1 87 ? -6.020 -0.546 1.682 1.00 93.62 87 TRP A N 1
ATOM 713 C CA . TRP A 1 87 ? -5.864 0.776 2.288 1.00 93.62 87 TRP A CA 1
ATOM 714 C C . TRP A 1 87 ? -7.190 1.543 2.314 1.00 93.62 87 TRP A C 1
ATOM 716 O O . TRP A 1 87 ? -7.525 2.115 3.347 1.00 93.62 87 TRP A O 1
ATOM 726 N N . GLU A 1 88 ? -7.958 1.506 1.223 1.00 93.69 88 GLU A N 1
ATOM 727 C CA . GLU A 1 88 ? -9.283 2.130 1.139 1.00 93.69 88 GLU A CA 1
ATOM 728 C C . GLU A 1 88 ? -10.267 1.498 2.133 1.00 93.69 88 GLU A C 1
ATOM 730 O O . GLU A 1 88 ? -10.911 2.214 2.896 1.00 93.69 88 GLU A O 1
ATOM 735 N N . GLU A 1 89 ? -10.316 0.164 2.202 1.00 93.06 89 GLU A N 1
ATOM 736 C CA . GLU A 1 89 ? -11.133 -0.565 3.181 1.00 93.06 89 GLU A CA 1
ATOM 737 C C . GLU A 1 89 ? -10.738 -0.199 4.620 1.00 93.06 89 GLU A C 1
ATOM 739 O O . GLU A 1 89 ? -11.593 0.131 5.438 1.00 93.06 89 GLU A O 1
ATOM 744 N N . LEU A 1 90 ? -9.435 -0.171 4.924 1.00 91.00 90 LEU A N 1
ATOM 745 C CA . LEU A 1 90 ? -8.942 0.223 6.246 1.00 91.00 90 LEU A CA 1
ATOM 746 C C . LEU A 1 90 ? -9.282 1.671 6.598 1.00 91.00 90 LEU A C 1
ATOM 748 O O . LEU A 1 90 ? -9.463 1.973 7.777 1.00 91.00 90 LEU A O 1
ATOM 752 N N . GLN A 1 91 ? -9.328 2.562 5.610 1.00 89.44 91 GLN A N 1
ATOM 753 C CA . GLN A 1 91 ? -9.689 3.953 5.838 1.00 89.44 91 GLN A CA 1
ATOM 754 C C . GLN A 1 91 ? -11.190 4.103 6.100 1.00 89.44 91 GLN A C 1
ATOM 756 O O . GLN A 1 91 ? -11.568 4.809 7.032 1.00 89.44 91 GLN A O 1
ATOM 761 N N . LEU A 1 92 ? -12.033 3.381 5.358 1.00 91.62 92 LEU A N 1
ATOM 762 C CA . LEU A 1 92 ? -13.472 3.313 5.625 1.00 91.62 92 LEU A CA 1
ATOM 763 C C . LEU A 1 92 ? -13.757 2.735 7.018 1.00 91.62 92 LEU A C 1
ATOM 765 O O . LEU A 1 92 ? -14.547 3.306 7.769 1.00 91.62 92 LEU A O 1
ATOM 769 N N . ASP A 1 93 ? -13.068 1.656 7.399 1.00 88.69 93 ASP A N 1
ATOM 770 C CA . ASP A 1 93 ? -13.158 1.081 8.747 1.00 88.69 93 ASP A CA 1
ATOM 771 C C . ASP A 1 93 ? -12.733 2.099 9.820 1.00 88.69 93 ASP A C 1
ATOM 773 O O . ASP A 1 93 ? -13.315 2.157 10.904 1.00 88.69 93 ASP A O 1
ATOM 777 N N . LEU A 1 94 ? -11.708 2.913 9.538 1.00 87.12 94 LEU A N 1
ATOM 778 C CA . LEU A 1 94 ? -11.246 3.952 10.454 1.00 87.12 94 LEU A CA 1
ATOM 779 C C . LEU A 1 94 ? -12.301 5.047 10.629 1.00 87.12 94 LEU A C 1
ATOM 781 O O . LEU A 1 94 ? -12.546 5.447 11.764 1.00 87.12 94 LEU A O 1
ATOM 785 N N . GLU A 1 95 ? -12.928 5.506 9.545 1.00 87.88 95 GLU A N 1
ATOM 786 C CA . GLU A 1 95 ? -14.003 6.508 9.577 1.00 87.88 95 GLU A CA 1
ATOM 787 C C . GLU A 1 95 ? -15.271 5.999 10.272 1.00 87.88 95 GLU A C 1
ATOM 789 O O . GLU A 1 95 ? -15.981 6.784 10.891 1.00 87.88 95 GLU A O 1
ATOM 794 N N . GLN A 1 96 ? -15.556 4.695 10.214 1.00 85.00 96 GLN A N 1
ATOM 795 C CA . GLN A 1 96 ? -16.697 4.110 10.926 1.00 85.00 96 GLN A CA 1
ATOM 796 C C . GLN A 1 96 ? -16.504 4.051 12.447 1.00 85.00 96 GLN A C 1
ATOM 798 O O . GLN A 1 96 ? -17.491 4.025 13.185 1.00 85.00 96 GLN A O 1
ATOM 803 N N . ILE A 1 97 ? -15.254 3.972 12.915 1.00 80.06 97 ILE A N 1
ATOM 804 C CA . ILE A 1 97 ? -14.918 3.850 14.343 1.00 80.06 97 ILE A CA 1
ATOM 805 C C . ILE A 1 97 ? -14.509 5.201 14.955 1.00 80.06 97 ILE A C 1
ATOM 807 O O . ILE A 1 97 ? -14.657 5.386 16.166 1.00 80.06 97 ILE A O 1
ATOM 811 N N . SER A 1 98 ? -13.950 6.112 14.151 1.00 70.56 98 SER A N 1
ATOM 812 C CA . SER A 1 98 ? -13.510 7.450 14.576 1.00 70.56 98 SER A CA 1
ATOM 813 C C . SER A 1 98 ? -14.664 8.422 14.788 1.00 70.56 98 SER A C 1
ATOM 815 O O . SER A 1 98 ? -14.406 9.370 15.567 1.00 70.56 98 SER A O 1
#